Protein AF-A0A953Y4F2-F1 (afdb_monomer)

Mean predicted aligned error: 9.85 Å

Foldseek 3Di:
DPDQDDPVRLCCVLVHPDPDDDPLLVNLVVCVVVVNLVSSLSSLVVDDPCVVSSVVSLVSSLVVCLQQLPQVSNVVSCVVPNDDLVSLVSSLVNCVVNVVLVSNLVSCVVNVVPVSVVVSCVVVVVDDPDDDPDPPPPPDDDDDDDDDDDDDD

Sequence (153 aa):
MSKLPDAITRREVVYGRPKRPVDYLALGKAYHEAGRPTDALDAALRIEGDQAGHDALVAAVRDSALERGDFFVLNRIHAKSPLSEAQWQQGFEKAKATGKTRFALRFAKQLGDSAEVERLELELGLRVPEAPAEVGQVASLSVQATKVEAPKA

Structure (mmCIF, N/CA/C/O backbone):
data_AF-A0A953Y4F2-F1
#
_entry.id   AF-A0A953Y4F2-F1
#
loop_
_atom_site.group_PDB
_atom_site.id
_atom_site.type_symbol
_atom_site.label_atom_id
_atom_site.label_alt_id
_atom_site.label_comp_id
_atom_site.label_asym_id
_atom_site.label_entity_id
_atom_site.label_seq_id
_atom_site.pdbx_PDB_ins_code
_atom_site.Cartn_x
_atom_site.Cartn_y
_atom_site.Cartn_z
_atom_site.occupancy
_atom_site.B_iso_or_equiv
_atom_site.auth_seq_id
_atom_site.auth_comp_id
_atom_site.auth_asym_id
_atom_site.auth_atom_id
_atom_site.pdbx_PDB_model_num
ATOM 1 N N . MET A 1 1 ? -3.283 -10.558 -24.635 1.00 44.47 1 MET A N 1
ATOM 2 C CA . MET A 1 1 ? -2.948 -10.432 -23.202 1.00 44.47 1 MET A CA 1
ATOM 3 C C . MET A 1 1 ? -1.566 -11.027 -22.994 1.00 44.47 1 MET A C 1
ATOM 5 O O . MET A 1 1 ? -1.395 -12.206 -23.289 1.00 44.47 1 MET A O 1
ATOM 9 N N . SER A 1 2 ? -0.566 -10.235 -22.595 1.00 54.94 2 SER A N 1
ATOM 10 C CA . SER A 1 2 ? 0.731 -10.805 -22.216 1.00 54.94 2 SER A CA 1
ATOM 11 C C . SER A 1 2 ? 0.549 -11.576 -20.907 1.00 54.94 2 SER A C 1
ATOM 13 O O . SER A 1 2 ? -0.103 -11.112 -19.973 1.00 54.94 2 SER A O 1
ATOM 15 N N . LYS A 1 3 ? 1.042 -12.814 -20.866 1.00 79.81 3 LYS A N 1
ATOM 16 C CA . LYS A 1 3 ? 0.944 -13.658 -19.676 1.00 79.81 3 LYS A CA 1
ATOM 17 C C . LYS A 1 3 ? 1.881 -13.075 -18.619 1.00 79.81 3 LYS A C 1
ATOM 19 O O . LYS A 1 3 ? 3.090 -13.047 -18.840 1.00 79.81 3 LYS A O 1
ATOM 24 N N . LEU A 1 4 ? 1.330 -12.589 -17.506 1.00 87.38 4 LEU A N 1
ATOM 25 C CA . LEU A 1 4 ? 2.147 -12.140 -16.379 1.00 87.38 4 LEU A CA 1
ATOM 26 C C . LEU A 1 4 ? 3.072 -13.272 -15.908 1.00 87.38 4 LEU A C 1
ATOM 28 O O . LEU A 1 4 ? 2.658 -14.437 -15.948 1.00 87.38 4 LEU A O 1
ATOM 32 N N . PRO A 1 5 ? 4.287 -12.953 -15.426 1.00 87.00 5 PRO 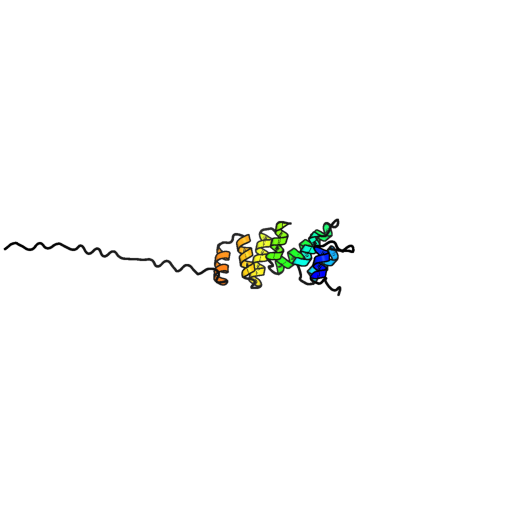A N 1
ATOM 33 C CA . PRO A 1 5 ? 5.167 -13.952 -14.839 1.00 87.00 5 PRO A CA 1
ATOM 34 C C . PRO A 1 5 ? 4.473 -14.728 -13.711 1.00 87.00 5 PRO A C 1
ATOM 36 O O . PRO A 1 5 ? 3.793 -14.148 -12.853 1.00 87.00 5 PRO A O 1
ATOM 39 N N . ASP A 1 6 ? 4.666 -16.048 -13.706 1.00 87.19 6 ASP A N 1
ATOM 40 C CA . ASP A 1 6 ? 4.296 -16.893 -12.571 1.00 87.19 6 ASP A CA 1
ATOM 41 C C . ASP A 1 6 ? 5.211 -16.629 -11.363 1.00 87.19 6 ASP A C 1
ATOM 43 O O . ASP A 1 6 ? 6.139 -15.821 -11.419 1.00 87.19 6 ASP A O 1
ATOM 47 N N . ALA A 1 7 ? 4.946 -17.284 -10.231 1.00 85.12 7 ALA A N 1
ATOM 48 C CA . ALA A 1 7 ? 5.675 -17.015 -8.992 1.00 85.12 7 ALA A CA 1
ATOM 49 C C . ALA A 1 7 ? 7.192 -17.269 -9.106 1.00 85.12 7 ALA A C 1
ATOM 51 O O . ALA A 1 7 ? 7.977 -16.515 -8.525 1.00 85.12 7 ALA A O 1
ATOM 52 N N . ILE A 1 8 ? 7.600 -18.299 -9.857 1.00 85.44 8 ILE A N 1
ATOM 53 C CA . ILE A 1 8 ? 9.010 -18.671 -10.040 1.00 85.44 8 ILE A CA 1
ATOM 54 C C . ILE A 1 8 ? 9.687 -17.660 -10.964 1.00 85.44 8 ILE A C 1
ATOM 56 O O . ILE A 1 8 ? 10.705 -17.071 -10.600 1.00 85.44 8 ILE A O 1
ATOM 60 N N . THR A 1 9 ? 9.068 -17.386 -12.110 1.00 85.75 9 THR A N 1
ATOM 61 C CA . THR A 1 9 ? 9.558 -16.423 -13.100 1.00 85.75 9 THR A CA 1
ATOM 62 C C . THR A 1 9 ? 9.637 -15.020 -12.503 1.00 85.75 9 THR A C 1
ATOM 64 O O . THR A 1 9 ? 10.639 -14.331 -12.669 1.00 85.75 9 THR A O 1
ATOM 67 N N . ARG A 1 10 ? 8.626 -14.600 -11.730 1.00 88.00 10 ARG A N 1
ATOM 68 C CA . ARG A 1 10 ? 8.643 -13.324 -11.001 1.00 88.00 10 ARG A CA 1
ATOM 69 C C . ARG A 1 10 ? 9.827 -13.256 -10.048 1.00 88.00 10 ARG A C 1
ATOM 71 O O . ARG A 1 10 ? 10.483 -12.223 -9.989 1.00 88.00 10 ARG A O 1
ATOM 78 N N . ARG A 1 11 ? 10.108 -14.330 -9.302 1.00 87.00 11 ARG A N 1
ATOM 79 C CA . ARG A 1 11 ? 11.239 -14.351 -8.369 1.00 87.00 11 ARG A CA 1
ATOM 80 C C . ARG A 1 11 ? 12.567 -14.157 -9.096 1.00 87.00 11 ARG A C 1
ATOM 82 O O . ARG A 1 11 ? 13.381 -13.368 -8.630 1.00 87.00 11 ARG A O 1
ATOM 89 N N . GLU A 1 12 ? 12.768 -14.841 -10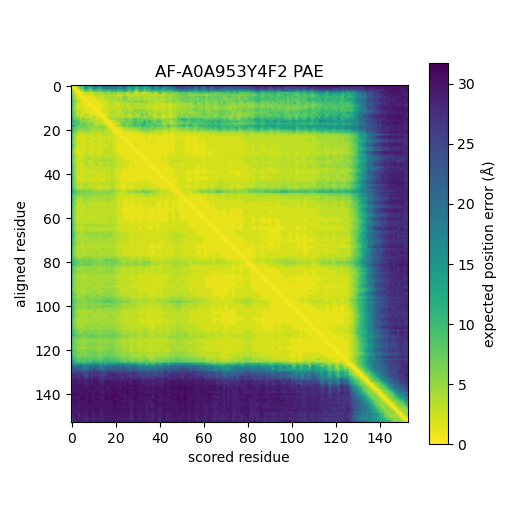.220 1.00 88.81 12 GLU A N 1
ATOM 90 C CA . GLU A 1 12 ? 13.980 -14.704 -11.038 1.00 88.81 12 GLU A CA 1
ATOM 91 C C . GLU A 1 12 ? 14.118 -13.293 -11.625 1.00 88.81 12 GLU A C 1
ATOM 93 O O . GLU A 1 12 ? 15.195 -12.705 -11.568 1.00 88.81 12 GLU A O 1
ATOM 98 N N . VAL A 1 13 ? 13.020 -12.737 -12.138 1.00 87.31 13 VAL A N 1
ATOM 99 C CA . VAL A 1 13 ? 12.999 -11.429 -12.800 1.00 87.31 13 VAL A CA 1
ATOM 100 C C . VAL A 1 13 ? 13.159 -10.279 -11.810 1.00 87.31 13 VAL A C 1
ATOM 102 O O . VAL A 1 13 ? 14.015 -9.422 -11.994 1.00 87.31 13 VAL A O 1
ATOM 105 N N . VAL A 1 14 ? 12.348 -10.251 -10.755 1.00 84.88 14 VAL A N 1
ATOM 106 C CA . VAL A 1 14 ? 12.274 -9.109 -9.838 1.00 84.88 14 VAL A CA 1
ATOM 107 C C . VAL A 1 14 ? 13.361 -9.187 -8.773 1.00 84.88 14 VAL A C 1
ATOM 109 O O . VAL A 1 14 ? 13.995 -8.180 -8.487 1.00 84.88 14 VAL A O 1
ATOM 112 N N . TYR A 1 15 ? 13.645 -10.362 -8.211 1.00 84.81 15 TYR A N 1
ATOM 113 C CA . TYR A 1 15 ? 14.604 -10.493 -7.102 1.00 84.81 15 TYR A CA 1
ATOM 114 C C . TYR A 1 15 ? 15.903 -11.210 -7.489 1.00 84.81 15 TYR A C 1
ATOM 116 O O . TYR A 1 15 ? 16.839 -11.253 -6.692 1.00 84.81 15 TYR A O 1
ATOM 124 N N . GLY A 1 16 ? 15.971 -11.795 -8.685 1.00 85.00 16 GLY A N 1
ATOM 125 C CA . GLY A 1 16 ? 17.144 -12.503 -9.183 1.00 85.00 16 GLY A CA 1
ATOM 126 C C . GLY A 1 16 ? 18.014 -11.660 -10.115 1.00 85.00 16 GLY A C 1
ATOM 127 O O . GLY A 1 16 ? 17.976 -10.427 -10.124 1.00 85.00 16 GLY A O 1
ATOM 128 N N . ARG A 1 17 ? 18.829 -12.366 -10.904 1.00 82.06 17 ARG A N 1
ATOM 129 C CA . ARG A 1 17 ? 19.604 -11.814 -12.019 1.00 82.06 17 ARG A CA 1
ATOM 130 C C . ARG A 1 17 ? 18.975 -12.324 -13.314 1.00 82.06 17 ARG A C 1
ATOM 132 O O . ARG A 1 17 ? 19.303 -13.440 -13.724 1.00 82.06 17 ARG A O 1
ATOM 139 N N . PRO A 1 18 ? 18.041 -11.577 -13.922 1.00 83.56 18 PRO A N 1
ATOM 140 C CA . PRO A 1 18 ? 17.366 -12.048 -15.118 1.00 83.56 18 PRO A CA 1
ATOM 141 C C . PRO A 1 18 ? 18.378 -12.261 -16.246 1.00 83.56 18 PRO A C 1
ATOM 143 O O . PRO A 1 18 ? 19.274 -11.450 -16.469 1.00 83.56 18 PRO A O 1
ATOM 146 N N . LYS A 1 19 ? 18.220 -13.362 -16.986 1.00 80.88 19 LYS A N 1
ATOM 147 C CA . LYS A 1 19 ? 19.102 -13.712 -18.116 1.00 80.88 19 LYS A CA 1
ATOM 148 C C . LYS A 1 19 ? 18.945 -12.786 -19.327 1.00 80.88 19 LYS A C 1
ATOM 150 O O . LYS A 1 19 ? 19.736 -12.864 -20.261 1.00 80.88 19 LYS A O 1
ATOM 155 N N . ARG A 1 20 ? 17.894 -11.965 -19.349 1.00 83.81 20 ARG A N 1
ATOM 156 C CA . ARG A 1 20 ? 17.575 -11.008 -20.413 1.00 83.81 20 ARG A CA 1
ATOM 157 C C . ARG A 1 20 ? 17.226 -9.657 -19.789 1.00 83.81 20 ARG A C 1
ATOM 159 O O . ARG A 1 20 ? 16.708 -9.658 -18.672 1.00 83.81 20 ARG A O 1
ATOM 166 N N . PRO A 1 21 ? 17.457 -8.537 -20.493 1.00 86.12 21 PRO A N 1
ATOM 167 C CA . PRO A 1 21 ? 16.944 -7.239 -20.073 1.00 86.12 21 PRO A CA 1
ATOM 168 C C . PRO A 1 21 ? 15.431 -7.300 -19.856 1.00 86.12 21 PRO A C 1
ATOM 170 O O . PRO A 1 21 ? 14.713 -7.939 -20.629 1.00 86.12 21 PRO A O 1
ATOM 173 N N . VAL A 1 22 ? 14.962 -6.654 -18.792 1.00 90.81 22 VAL A N 1
ATOM 174 C CA . VAL A 1 22 ? 13.548 -6.622 -18.414 1.00 90.81 22 VAL A CA 1
ATOM 175 C C . VAL A 1 22 ? 13.084 -5.178 -18.454 1.00 90.81 22 VAL A C 1
ATOM 177 O O . VAL A 1 22 ? 13.685 -4.316 -17.819 1.00 90.81 22 VAL A O 1
ATOM 180 N N . ASP A 1 23 ? 11.996 -4.928 -19.175 1.00 93.44 23 ASP A N 1
ATOM 181 C CA . ASP A 1 23 ? 11.280 -3.659 -19.099 1.00 93.44 23 ASP A CA 1
ATOM 182 C C . ASP A 1 23 ? 10.417 -3.651 -17.829 1.00 93.44 23 ASP A C 1
ATOM 184 O O . ASP A 1 23 ? 9.281 -4.138 -17.804 1.00 93.44 23 ASP A O 1
ATOM 188 N N . TYR A 1 24 ? 10.999 -3.158 -16.735 1.00 95.50 24 TYR A N 1
ATOM 189 C CA . TYR A 1 24 ? 10.333 -3.109 -15.436 1.00 95.50 24 TYR A CA 1
A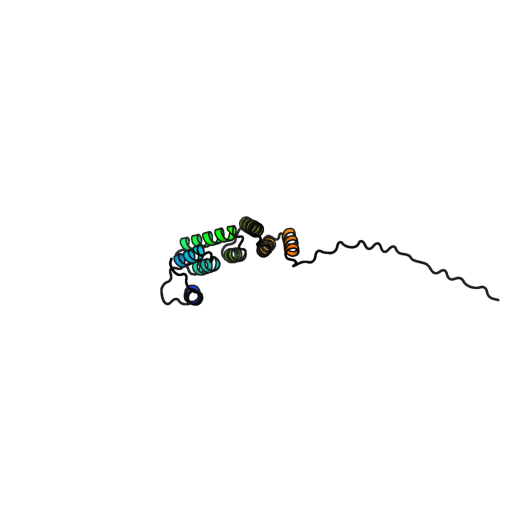TOM 190 C C . TYR A 1 24 ? 9.161 -2.124 -15.402 1.00 95.50 24 TYR A C 1
ATOM 192 O O . TYR A 1 24 ? 8.219 -2.347 -14.639 1.00 95.50 24 TYR A O 1
ATOM 200 N N . LEU A 1 25 ? 9.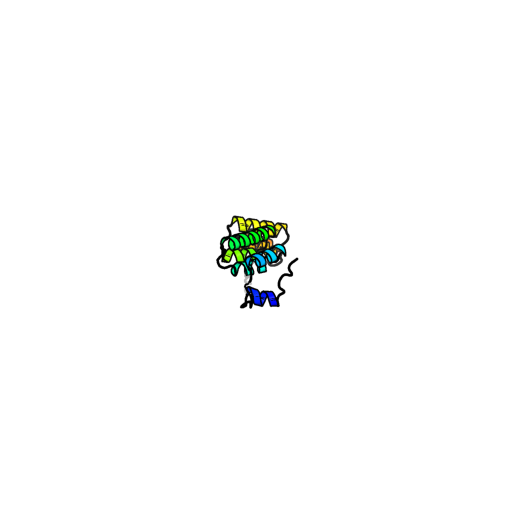164 -1.089 -16.249 1.00 96.06 25 LEU A N 1
ATOM 201 C CA . LEU A 1 25 ? 8.044 -0.157 -16.348 1.00 96.06 25 LEU A CA 1
ATOM 202 C C . LEU A 1 25 ? 6.830 -0.843 -16.980 1.00 96.06 25 LEU A C 1
ATOM 204 O O . LEU A 1 25 ? 5.737 -0.806 -16.410 1.00 96.06 25 LEU A O 1
ATOM 208 N N . ALA A 1 26 ? 7.013 -1.510 -18.122 1.00 95.25 26 ALA A N 1
ATOM 209 C CA . ALA A 1 26 ? 5.942 -2.268 -18.765 1.00 95.25 26 ALA A CA 1
ATOM 210 C C . ALA A 1 26 ? 5.440 -3.410 -17.867 1.00 95.25 26 ALA A C 1
ATOM 212 O O . ALA A 1 26 ? 4.232 -3.622 -17.743 1.00 95.25 26 ALA A O 1
ATOM 213 N N . LEU A 1 27 ? 6.354 -4.110 -17.186 1.00 95.31 27 LEU A N 1
ATOM 214 C CA . LEU A 1 27 ? 6.001 -5.169 -16.244 1.00 95.31 27 LEU A CA 1
ATOM 215 C C . LEU A 1 27 ? 5.192 -4.636 -15.052 1.00 95.31 27 LEU A C 1
ATOM 217 O O . LEU A 1 27 ? 4.186 -5.235 -14.672 1.00 95.31 27 LEU A O 1
ATOM 221 N N . GLY A 1 28 ? 5.608 -3.507 -14.477 1.00 96.19 28 GLY A N 1
ATOM 222 C CA . GLY A 1 28 ? 4.911 -2.862 -13.370 1.00 96.19 28 GLY A CA 1
ATOM 223 C C . GLY A 1 28 ? 3.502 -2.406 -13.746 1.00 96.19 28 GLY A C 1
ATOM 224 O O . GLY A 1 28 ? 2.556 -2.685 -13.008 1.00 96.19 28 GLY A O 1
ATOM 225 N N . LYS A 1 29 ? 3.335 -1.801 -14.931 1.00 97.00 29 LYS A N 1
ATOM 226 C CA . LYS A 1 29 ? 2.015 -1.446 -15.482 1.00 97.00 29 LYS A CA 1
ATOM 227 C C . LYS A 1 29 ? 1.124 -2.676 -15.650 1.00 97.00 29 LYS A C 1
ATOM 229 O O . LYS A 1 29 ? -0.009 -2.670 -15.181 1.00 97.00 29 LYS A O 1
ATOM 234 N N . ALA A 1 30 ? 1.658 -3.764 -16.205 1.00 96.06 30 ALA A N 1
ATOM 235 C CA . ALA A 1 30 ? 0.903 -5.004 -16.373 1.00 96.06 30 ALA A CA 1
ATOM 236 C C . ALA A 1 30 ? 0.465 -5.617 -15.025 1.00 96.06 30 ALA A C 1
ATOM 238 O O . ALA A 1 30 ? -0.657 -6.109 -14.899 1.00 96.06 30 ALA A O 1
ATOM 239 N N . TYR A 1 31 ? 1.315 -5.575 -13.990 1.00 96.50 31 TYR A N 1
ATOM 240 C CA . TYR A 1 31 ? 0.912 -5.997 -12.642 1.00 96.50 31 TYR A CA 1
ATOM 241 C C . TYR A 1 31 ? -0.165 -5.091 -12.045 1.00 96.50 31 TYR A C 1
ATOM 243 O O . TYR A 1 31 ? -1.093 -5.588 -11.403 1.00 96.50 31 TYR A O 1
ATOM 251 N N . HIS A 1 32 ? -0.056 -3.781 -12.258 1.00 96.50 32 HIS A N 1
ATOM 252 C CA . HIS A 1 32 ? -1.036 -2.816 -11.781 1.00 96.50 32 HIS A CA 1
ATOM 253 C C . HIS A 1 32 ? -2.414 -3.047 -12.422 1.00 96.50 32 HIS A C 1
ATOM 255 O O . HIS A 1 32 ? -3.400 -3.196 -11.700 1.00 96.50 32 HIS A O 1
ATOM 261 N N . GLU A 1 33 ? -2.467 -3.189 -13.749 1.00 95.69 33 GLU A N 1
ATOM 262 C CA . GLU A 1 33 ? -3.686 -3.495 -14.512 1.00 95.69 33 GLU A CA 1
ATOM 263 C C . GLU A 1 33 ? -4.337 -4.813 -14.069 1.00 95.69 33 GLU A C 1
ATOM 265 O O . GLU A 1 33 ? -5.558 -4.913 -13.976 1.00 95.69 33 GLU A O 1
ATOM 270 N N . ALA A 1 34 ? -3.530 -5.814 -13.708 1.00 94.75 34 ALA A N 1
ATOM 271 C CA . ALA A 1 34 ? -4.019 -7.082 -13.171 1.00 94.75 34 ALA A CA 1
ATOM 272 C C . ALA A 1 34 ? -4.439 -7.021 -11.689 1.00 94.75 34 ALA A C 1
ATOM 274 O O . ALA A 1 34 ? -4.728 -8.056 -11.087 1.00 94.75 34 ALA A O 1
ATOM 275 N N . GLY A 1 35 ? -4.436 -5.839 -11.066 1.00 94.44 35 GLY A N 1
ATOM 276 C CA . GLY A 1 35 ? -4.825 -5.664 -9.671 1.00 94.44 35 GLY A CA 1
ATOM 277 C C . GLY A 1 35 ? -3.835 -6.261 -8.670 1.00 94.44 35 GLY A C 1
ATOM 278 O O . GLY A 1 35 ? -4.241 -6.591 -7.557 1.00 94.44 35 GLY A O 1
ATOM 279 N N . ARG A 1 36 ? -2.551 -6.377 -9.040 1.00 94.69 36 ARG A N 1
ATOM 280 C CA . ARG A 1 36 ? -1.448 -6.876 -8.200 1.00 94.69 36 ARG A CA 1
ATOM 281 C C . ARG A 1 36 ? -0.519 -5.719 -7.779 1.00 94.69 36 ARG A C 1
ATOM 283 O O . ARG A 1 36 ? 0.633 -5.668 -8.209 1.00 94.69 36 ARG A O 1
ATOM 290 N N . PRO A 1 37 ? -0.982 -4.775 -6.934 1.00 94.62 37 PRO A N 1
ATOM 291 C CA . PRO A 1 37 ? -0.250 -3.542 -6.623 1.00 94.62 37 PRO A CA 1
ATOM 292 C C . PRO A 1 37 ? 1.089 -3.784 -5.915 1.00 94.62 37 PRO A C 1
ATOM 294 O O . PRO A 1 37 ? 2.045 -3.052 -6.142 1.00 94.62 37 PRO A O 1
ATOM 297 N N . THR A 1 38 ? 1.192 -4.832 -5.094 1.00 94.12 38 THR A N 1
ATOM 298 C CA . THR A 1 38 ? 2.458 -5.233 -4.462 1.00 94.12 38 THR A CA 1
ATOM 299 C C . THR A 1 38 ? 3.519 -5.587 -5.504 1.00 94.12 38 THR A C 1
ATOM 301 O O . THR A 1 38 ? 4.640 -5.096 -5.421 1.00 94.12 38 THR A O 1
ATOM 304 N N . ASP A 1 39 ? 3.149 -6.381 -6.510 1.00 95.25 39 ASP A N 1
ATOM 305 C CA . ASP A 1 39 ? 4.069 -6.781 -7.575 1.00 95.25 39 ASP A CA 1
ATOM 306 C C . ASP A 1 39 ? 4.429 -5.601 -8.484 1.00 95.25 39 ASP A C 1
ATOM 308 O O . ASP A 1 39 ? 5.565 -5.495 -8.943 1.00 95.25 39 ASP A O 1
ATOM 312 N N . ALA A 1 40 ? 3.481 -4.685 -8.705 1.00 96.50 40 ALA A N 1
ATOM 313 C CA . ALA A 1 40 ? 3.733 -3.444 -9.428 1.00 96.50 40 ALA A CA 1
ATOM 314 C C . ALA A 1 40 ? 4.771 -2.565 -8.710 1.00 96.50 40 ALA A C 1
ATOM 316 O O . ALA A 1 40 ? 5.689 -2.068 -9.359 1.00 96.50 40 ALA A O 1
ATOM 317 N N . LEU A 1 41 ? 4.678 -2.421 -7.380 1.00 95.50 41 LEU A N 1
ATOM 318 C CA . LEU A 1 41 ? 5.691 -1.706 -6.591 1.00 95.50 41 LEU A CA 1
ATOM 319 C C . LEU A 1 41 ? 7.051 -2.398 -6.641 1.00 95.50 41 LEU A C 1
ATOM 321 O O . LEU A 1 41 ? 8.069 -1.726 -6.772 1.00 95.50 41 LEU A O 1
ATOM 325 N N . ASP A 1 42 ? 7.084 -3.727 -6.554 1.00 94.69 42 ASP A N 1
ATOM 326 C CA . ASP A 1 42 ? 8.346 -4.463 -6.611 1.00 94.69 42 ASP A CA 1
ATOM 327 C C . ASP A 1 42 ? 9.033 -4.316 -7.978 1.00 94.69 42 ASP A C 1
ATOM 329 O O . ASP A 1 42 ? 10.256 -4.211 -8.035 1.00 94.69 42 ASP A O 1
ATOM 333 N N . ALA A 1 43 ? 8.262 -4.245 -9.070 1.00 94.94 43 ALA A N 1
ATOM 334 C CA . ALA A 1 43 ? 8.789 -3.907 -10.389 1.00 94.94 43 ALA A CA 1
ATOM 335 C C . ALA A 1 43 ? 9.261 -2.444 -10.463 1.00 94.94 43 ALA A C 1
ATOM 337 O O . ALA A 1 43 ? 10.345 -2.193 -10.984 1.00 94.94 43 ALA A O 1
ATOM 338 N N . ALA A 1 44 ? 8.505 -1.495 -9.897 1.00 94.94 44 ALA A N 1
ATOM 339 C CA . ALA A 1 44 ? 8.883 -0.081 -9.877 1.00 94.94 44 ALA A CA 1
ATOM 340 C C . ALA A 1 44 ? 10.263 0.134 -9.235 1.00 94.94 44 ALA A C 1
ATOM 342 O O . ALA A 1 44 ? 11.102 0.822 -9.804 1.00 94.94 44 ALA A O 1
ATOM 343 N N . LEU A 1 45 ? 10.553 -0.552 -8.123 1.00 91.62 45 LEU A N 1
ATOM 344 C CA . LEU A 1 45 ? 11.848 -0.488 -7.426 1.00 91.62 45 LEU A CA 1
ATOM 345 C C . LEU A 1 45 ? 13.053 -0.970 -8.257 1.00 91.62 45 LEU A C 1
ATOM 347 O O . LEU A 1 45 ? 14.190 -0.840 -7.809 1.00 91.62 45 LEU A O 1
ATOM 351 N N . ARG A 1 46 ? 12.821 -1.571 -9.428 1.00 93.69 46 ARG A N 1
ATOM 352 C CA . ARG A 1 46 ? 13.861 -2.065 -10.342 1.00 93.69 46 ARG A CA 1
ATOM 353 C C . ARG A 1 46 ? 14.034 -1.187 -11.579 1.00 93.69 46 ARG A C 1
ATOM 355 O O . ARG A 1 46 ? 14.883 -1.492 -12.411 1.00 93.69 46 ARG A O 1
ATOM 362 N N . ILE A 1 47 ? 13.240 -0.127 -11.713 1.00 93.44 47 ILE A N 1
ATOM 363 C CA . ILE A 1 47 ? 13.378 0.846 -12.795 1.00 93.44 47 ILE A CA 1
ATOM 364 C C . ILE A 1 47 ? 14.606 1.714 -12.506 1.00 93.44 47 ILE A C 1
ATOM 366 O O . ILE A 1 47 ? 14.680 2.382 -11.478 1.00 93.44 47 ILE A O 1
ATOM 370 N N . GLU A 1 48 ? 15.559 1.710 -13.432 1.00 90.06 48 GLU A N 1
ATOM 371 C CA . GLU A 1 48 ? 16.776 2.520 -13.379 1.00 90.06 48 GLU A CA 1
ATOM 372 C C . GLU A 1 48 ? 16.799 3.463 -14.591 1.00 90.06 48 GLU A C 1
ATOM 374 O O . GLU A 1 48 ? 16.459 3.062 -15.703 1.00 90.06 48 GLU A O 1
ATOM 379 N N . GLY A 1 49 ? 17.175 4.730 -14.391 1.00 89.62 49 GLY A N 1
ATOM 380 C CA . GLY A 1 49 ? 17.329 5.716 -15.472 1.00 89.62 49 GLY A CA 1
ATOM 381 C C . GLY A 1 49 ? 16.038 6.355 -16.009 1.00 89.62 49 GLY A C 1
ATOM 382 O O . GLY A 1 49 ? 16.123 7.410 -16.630 1.00 89.62 49 GLY A O 1
ATOM 383 N N . ASP A 1 50 ? 14.858 5.791 -15.730 1.00 94.06 50 ASP A N 1
ATOM 384 C CA . ASP A 1 50 ? 13.549 6.379 -16.067 1.00 94.06 50 ASP A CA 1
ATOM 385 C C . ASP A 1 50 ? 12.779 6.810 -14.806 1.00 94.06 50 ASP A C 1
ATOM 387 O O . ASP A 1 50 ? 11.846 6.148 -14.344 1.00 94.06 50 ASP A O 1
ATOM 391 N N . GLN A 1 51 ? 13.194 7.941 -14.229 1.00 94.56 51 GLN A N 1
ATOM 392 C CA . GLN A 1 51 ? 12.583 8.473 -13.007 1.00 94.56 51 GLN A CA 1
ATOM 393 C C . GLN A 1 51 ? 11.116 8.878 -13.220 1.00 94.56 51 GLN A C 1
ATOM 395 O O . GLN A 1 51 ? 10.277 8.644 -12.354 1.00 94.56 51 GLN A O 1
ATOM 400 N N . ALA A 1 52 ? 10.785 9.443 -14.385 1.00 96.44 52 ALA A N 1
ATOM 401 C CA . ALA A 1 52 ? 9.424 9.874 -14.688 1.00 96.44 52 ALA A CA 1
ATOM 402 C C . ALA A 1 52 ? 8.464 8.676 -14.787 1.00 96.44 52 ALA A C 1
ATOM 404 O O . AL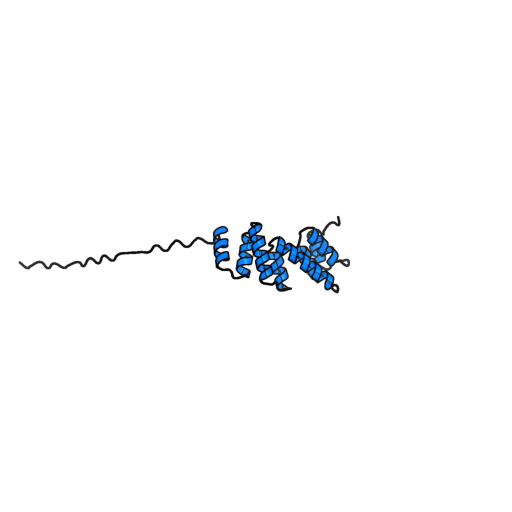A A 1 52 ? 7.360 8.717 -14.240 1.00 96.44 52 ALA A O 1
ATOM 405 N N . GLY A 1 53 ? 8.892 7.590 -15.441 1.00 96.25 53 GLY A N 1
ATOM 406 C CA . GLY A 1 53 ? 8.144 6.338 -15.506 1.00 96.25 53 GLY A CA 1
ATOM 407 C C . GLY A 1 53 ? 7.974 5.681 -14.136 1.00 96.25 53 GLY A C 1
ATOM 408 O O . GLY A 1 53 ? 6.869 5.241 -13.805 1.00 96.25 53 GLY A O 1
ATOM 409 N N . HIS A 1 54 ? 9.035 5.663 -13.323 1.00 96.44 54 HIS A N 1
ATOM 410 C CA . HIS A 1 54 ? 8.979 5.211 -11.931 1.00 96.44 54 HIS A CA 1
ATOM 411 C C . HIS A 1 54 ? 7.919 5.982 -11.129 1.00 96.44 54 HIS A C 1
ATOM 413 O O . HIS A 1 54 ? 7.014 5.372 -10.553 1.00 96.44 54 HIS A O 1
ATOM 419 N N . ASP A 1 55 ? 7.991 7.313 -11.129 1.00 95.88 55 ASP A N 1
ATOM 420 C CA . ASP A 1 55 ? 7.118 8.161 -10.315 1.00 95.88 55 ASP A CA 1
ATOM 421 C C . ASP A 1 55 ? 5.656 8.053 -10.754 1.00 95.88 55 ASP A C 1
ATOM 423 O O . ASP A 1 55 ? 4.761 7.941 -9.912 1.00 95.88 55 ASP A O 1
ATOM 427 N N . ALA A 1 56 ? 5.406 7.995 -12.066 1.00 96.94 56 ALA A N 1
ATOM 428 C CA . ALA A 1 56 ? 4.068 7.796 -12.613 1.00 96.94 56 ALA A CA 1
ATOM 429 C C . ALA A 1 56 ? 3.466 6.442 -12.198 1.00 96.94 56 ALA A C 1
ATOM 431 O O . ALA A 1 56 ? 2.291 6.372 -11.834 1.00 96.94 56 ALA A O 1
ATOM 432 N N . LEU A 1 57 ? 4.260 5.365 -12.215 1.00 97.38 57 LEU A N 1
ATOM 433 C CA . LEU A 1 57 ? 3.800 4.043 -11.789 1.00 97.38 57 LEU A CA 1
ATOM 434 C C . LEU A 1 57 ? 3.508 4.005 -10.283 1.00 97.38 57 LEU A C 1
ATOM 436 O O . LEU A 1 57 ? 2.463 3.496 -9.878 1.00 97.38 57 LEU A O 1
ATOM 440 N N . VAL A 1 58 ? 4.394 4.559 -9.449 1.00 97.50 58 VAL A N 1
ATOM 441 C CA . VAL A 1 58 ? 4.178 4.626 -7.993 1.00 97.50 58 VAL A CA 1
ATOM 442 C C . VAL A 1 58 ? 2.939 5.463 -7.665 1.00 97.50 58 VAL A C 1
ATOM 444 O O . VAL A 1 58 ? 2.142 5.049 -6.821 1.00 97.50 58 VAL A O 1
ATOM 447 N N . ALA A 1 59 ? 2.731 6.588 -8.355 1.00 97.12 59 ALA A N 1
ATOM 448 C CA . ALA A 1 59 ? 1.533 7.410 -8.206 1.00 97.12 59 ALA A CA 1
ATOM 449 C C . ALA A 1 59 ? 0.258 6.633 -8.573 1.00 97.12 59 ALA A C 1
ATOM 451 O O . ALA A 1 59 ? -0.668 6.586 -7.768 1.00 97.12 59 ALA A O 1
ATOM 452 N N . ALA A 1 60 ? 0.238 5.935 -9.713 1.00 97.75 60 ALA A N 1
ATOM 453 C CA . ALA A 1 60 ? -0.909 5.119 -10.115 1.00 97.75 60 ALA A CA 1
ATOM 454 C C . ALA A 1 60 ? -1.225 4.009 -9.093 1.00 97.75 60 ALA A C 1
ATOM 456 O O . ALA A 1 60 ? -2.382 3.788 -8.725 1.00 97.75 60 ALA A O 1
ATOM 457 N N . VAL A 1 61 ? -0.195 3.329 -8.573 1.00 97.94 61 VAL A N 1
ATOM 458 C CA . VAL A 1 61 ? -0.378 2.305 -7.534 1.00 97.94 61 VAL A CA 1
ATOM 459 C C . VAL A 1 61 ? -0.899 2.914 -6.231 1.00 97.94 61 VAL A C 1
ATOM 461 O O . VAL A 1 61 ? -1.800 2.333 -5.621 1.00 97.94 61 VAL A O 1
ATOM 464 N N . ARG A 1 62 ? -0.379 4.076 -5.814 1.00 98.12 62 ARG A N 1
ATOM 465 C CA . ARG A 1 62 ? -0.869 4.811 -4.640 1.00 98.12 62 ARG A CA 1
ATOM 466 C C . ARG A 1 62 ? -2.344 5.153 -4.790 1.00 98.12 62 ARG A C 1
ATOM 468 O O . ARG A 1 62 ? -3.114 4.868 -3.880 1.00 98.12 62 ARG A O 1
ATOM 475 N N . ASP A 1 63 ? -2.733 5.737 -5.916 1.00 97.62 63 ASP A N 1
ATOM 476 C CA . ASP A 1 63 ? -4.094 6.227 -6.122 1.00 97.62 63 ASP A CA 1
ATOM 477 C C . ASP A 1 63 ? -5.094 5.056 -6.100 1.00 97.62 63 ASP A C 1
ATOM 479 O O . ASP A 1 63 ? -6.086 5.098 -5.371 1.00 97.62 63 ASP A O 1
ATOM 483 N N . SER A 1 64 ? -4.757 3.929 -6.737 1.00 97.00 64 SER A N 1
ATOM 484 C CA . SER A 1 64 ? -5.564 2.703 -6.643 1.00 97.00 64 SER A CA 1
ATOM 485 C C . SER A 1 64 ? -5.618 2.120 -5.223 1.00 97.00 64 SER A C 1
ATOM 487 O O . SER A 1 64 ? -6.655 1.616 -4.782 1.00 97.00 64 SER A O 1
ATOM 489 N N . ALA A 1 65 ? -4.515 2.182 -4.473 1.00 97.25 65 ALA A N 1
ATOM 490 C CA . ALA A 1 65 ? -4.478 1.722 -3.088 1.00 97.25 65 ALA A CA 1
ATOM 491 C C . ALA A 1 65 ? -5.319 2.615 -2.160 1.00 97.25 65 ALA A C 1
ATOM 493 O O . ALA A 1 65 ? -6.011 2.090 -1.286 1.00 97.25 65 ALA A O 1
ATOM 494 N N . LEU A 1 66 ? -5.329 3.934 -2.389 1.00 97.81 66 LEU A N 1
ATOM 495 C CA . LEU A 1 66 ? -6.207 4.881 -1.700 1.00 97.81 66 LEU A CA 1
ATOM 496 C C . LEU A 1 66 ? -7.676 4.561 -1.978 1.00 97.81 66 LEU A C 1
ATOM 498 O O . LEU A 1 66 ? -8.449 4.411 -1.036 1.00 97.81 66 LEU A O 1
ATOM 502 N N . GLU A 1 67 ? -8.061 4.375 -3.242 1.00 96.62 67 GLU A N 1
ATOM 503 C CA . GLU A 1 67 ? -9.437 4.031 -3.630 1.00 96.62 67 GLU A CA 1
ATOM 504 C C . GLU A 1 67 ? -9.940 2.736 -2.986 1.00 96.62 67 GLU A C 1
ATOM 506 O O . GLU A 1 67 ? -11.119 2.619 -2.646 1.00 96.62 67 GLU A O 1
ATOM 511 N N . ARG A 1 68 ? -9.042 1.766 -2.794 1.00 95.69 68 ARG A N 1
ATOM 512 C CA . ARG A 1 68 ? -9.351 0.459 -2.202 1.00 95.69 68 ARG A CA 1
ATOM 513 C C . ARG A 1 68 ? -9.227 0.434 -0.680 1.00 95.69 68 ARG A C 1
ATOM 515 O O . ARG A 1 68 ? -9.581 -0.591 -0.093 1.00 95.69 68 ARG A O 1
ATOM 522 N N . GLY A 1 69 ? -8.683 1.474 -0.048 1.00 97.12 69 GLY A N 1
ATOM 523 C CA . GLY A 1 69 ? -8.305 1.442 1.366 1.00 97.12 69 GLY A CA 1
ATOM 524 C C . GLY A 1 69 ? -7.274 0.348 1.678 1.00 97.12 69 GLY A C 1
ATOM 525 O O . GLY A 1 69 ? -7.404 -0.356 2.677 1.00 97.12 69 GLY A O 1
ATOM 526 N N . ASP A 1 70 ? -6.292 0.128 0.797 1.00 97.31 70 ASP A N 1
ATOM 527 C CA . ASP A 1 70 ? -5.239 -0.881 0.979 1.00 97.31 70 ASP A CA 1
ATOM 528 C C . ASP A 1 70 ? -4.096 -0.331 1.843 1.00 97.31 70 ASP A C 1
ATOM 530 O O . ASP A 1 70 ? -3.129 0.260 1.354 1.00 97.31 70 ASP A O 1
ATOM 534 N N . PHE A 1 71 ? -4.217 -0.541 3.155 1.00 97.81 71 PHE A N 1
ATOM 535 C CA . PHE A 1 71 ? -3.232 -0.076 4.130 1.00 97.81 71 PHE A CA 1
ATOM 536 C C . PHE A 1 71 ? -1.819 -0.594 3.839 1.00 97.81 71 PHE A C 1
ATOM 538 O O . PHE A 1 71 ? -0.848 0.150 3.964 1.00 97.81 71 PHE A O 1
ATOM 545 N N . PHE A 1 72 ? -1.675 -1.868 3.463 1.00 96.50 72 PHE A N 1
ATOM 546 C CA . PHE A 1 72 ? -0.354 -2.479 3.326 1.00 96.50 72 PHE A CA 1
ATOM 547 C C . PHE A 1 72 ? 0.429 -1.881 2.164 1.00 96.50 72 PHE A C 1
ATOM 549 O O . PHE A 1 72 ? 1.614 -1.578 2.317 1.00 96.50 72 PHE A O 1
ATOM 556 N N . VAL A 1 73 ? -0.226 -1.687 1.019 1.00 97.00 73 VAL A N 1
ATOM 557 C CA . VAL A 1 73 ? 0.396 -1.051 -0.146 1.00 97.00 73 VAL A CA 1
ATOM 558 C C . VAL A 1 73 ? 0.773 0.394 0.177 1.00 97.00 73 VAL A C 1
ATOM 560 O O . VAL A 1 73 ? 1.916 0.785 -0.056 1.00 97.00 73 VAL A O 1
ATOM 563 N N . LEU A 1 74 ? -0.134 1.162 0.788 1.00 97.88 74 LEU A N 1
ATOM 564 C CA . LEU A 1 74 ? 0.132 2.556 1.157 1.00 97.88 74 LEU 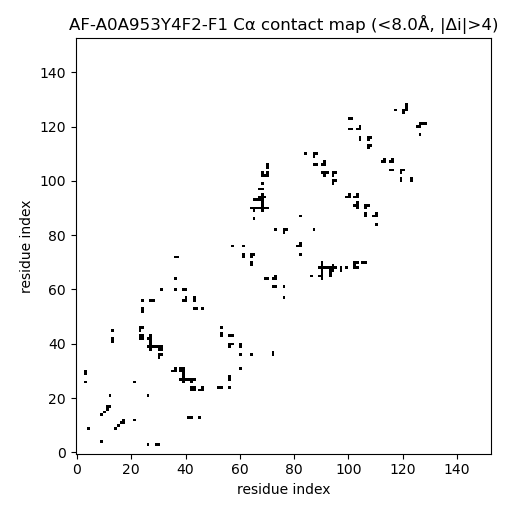A CA 1
ATOM 565 C C . LEU A 1 74 ? 1.266 2.689 2.173 1.00 97.88 74 LEU A C 1
ATOM 567 O O . LEU A 1 74 ? 2.133 3.539 2.004 1.00 97.88 74 LEU A O 1
ATOM 571 N N . ASN A 1 75 ? 1.332 1.808 3.170 1.00 97.25 75 ASN A N 1
ATOM 572 C CA . ASN A 1 75 ? 2.419 1.797 4.145 1.00 97.25 75 ASN A CA 1
ATOM 573 C C . ASN A 1 75 ? 3.782 1.489 3.502 1.00 97.25 75 ASN A C 1
ATOM 575 O O . ASN A 1 75 ? 4.796 2.083 3.868 1.00 97.25 75 ASN A O 1
ATOM 579 N N . ARG A 1 76 ? 3.821 0.602 2.498 1.00 96.12 76 ARG A N 1
ATOM 580 C CA . ARG A 1 76 ? 5.050 0.343 1.730 1.00 96.12 76 ARG A CA 1
ATOM 581 C C . ARG A 1 76 ? 5.485 1.552 0.903 1.00 96.12 76 ARG A C 1
ATOM 583 O O . ARG A 1 76 ? 6.683 1.812 0.827 1.00 96.12 76 ARG A O 1
ATOM 590 N N . ILE A 1 77 ? 4.536 2.276 0.308 1.00 96.56 77 ILE A N 1
ATOM 591 C CA . ILE A 1 77 ? 4.817 3.521 -0.421 1.00 96.56 77 ILE A CA 1
ATOM 592 C C . ILE A 1 77 ? 5.323 4.588 0.551 1.00 96.56 77 ILE A C 1
ATOM 594 O O . ILE A 1 77 ? 6.377 5.165 0.300 1.00 96.56 77 ILE A O 1
ATOM 598 N N . HIS A 1 78 ? 4.649 4.772 1.691 1.00 96.31 78 HIS A N 1
ATOM 599 C CA . HIS A 1 78 ? 5.013 5.739 2.729 1.00 96.31 78 HIS A CA 1
ATOM 600 C C . HIS A 1 78 ? 6.470 5.594 3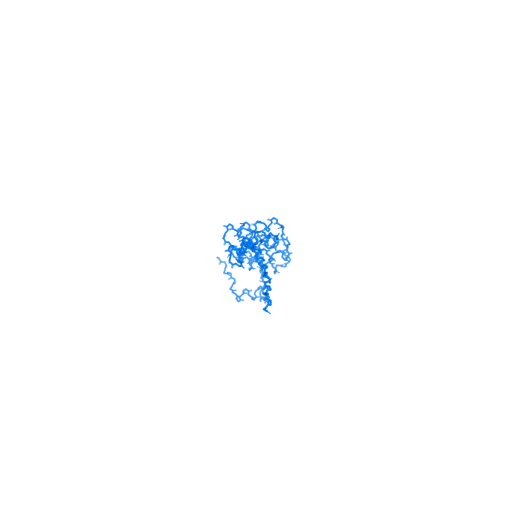.191 1.00 96.31 78 HIS A C 1
ATOM 602 O O . HIS A 1 78 ? 7.171 6.588 3.349 1.00 96.31 78 HIS A O 1
ATOM 608 N N . ALA A 1 79 ? 6.956 4.356 3.338 1.00 94.00 79 ALA A N 1
ATOM 609 C CA . ALA A 1 79 ? 8.337 4.072 3.732 1.00 94.00 79 ALA A CA 1
ATOM 610 C C . ALA A 1 79 ? 9.404 4.586 2.739 1.00 94.00 79 ALA A C 1
ATOM 612 O O . ALA A 1 79 ? 10.589 4.607 3.073 1.00 94.00 79 ALA A O 1
ATOM 613 N N . LYS A 1 80 ? 9.012 4.947 1.511 1.00 90.81 80 LYS A N 1
ATOM 614 C CA . LYS A 1 80 ? 9.891 5.496 0.465 1.00 90.81 80 LYS A CA 1
ATOM 615 C C . LYS A 1 80 ? 9.535 6.933 0.094 1.00 90.81 80 LYS A C 1
ATOM 617 O O . LYS A 1 80 ? 10.427 7.729 -0.169 1.00 90.81 80 LYS A O 1
ATOM 622 N N . SER A 1 81 ? 8.247 7.251 0.081 1.00 89.12 81 SER A N 1
ATOM 623 C CA . SER A 1 81 ? 7.695 8.566 -0.217 1.00 89.12 81 SER A CA 1
ATOM 624 C C . SER A 1 81 ? 6.582 8.854 0.792 1.00 89.12 81 SER A C 1
ATOM 626 O O . SER A 1 81 ? 5.511 8.246 0.691 1.00 89.12 81 SER A O 1
ATOM 628 N N . PRO A 1 82 ? 6.831 9.722 1.789 1.00 93.62 82 PRO A N 1
ATOM 629 C CA . PRO A 1 82 ? 5.866 10.003 2.839 1.00 93.62 82 PRO A CA 1
ATOM 630 C C . PRO A 1 82 ? 4.516 10.456 2.282 1.00 93.62 82 PRO A C 1
ATOM 632 O O . PRO A 1 82 ? 4.418 11.397 1.497 1.00 93.62 82 PRO A O 1
ATOM 635 N N . LEU A 1 83 ? 3.470 9.771 2.727 1.00 96.12 83 LEU A N 1
ATOM 636 C CA . LEU A 1 83 ? 2.079 10.149 2.495 1.00 96.12 83 LEU A CA 1
ATOM 637 C C . LEU A 1 83 ? 1.648 11.235 3.481 1.00 96.12 83 LEU A C 1
ATOM 639 O O . LEU A 1 83 ? 2.054 11.212 4.646 1.00 96.12 83 LEU A O 1
ATOM 643 N N . SER A 1 84 ? 0.796 12.147 3.017 1.00 97.31 84 SER A N 1
ATOM 644 C CA . SER A 1 84 ? 0.186 13.172 3.860 1.00 97.31 84 SER A CA 1
ATOM 645 C C . SER A 1 84 ? -0.884 12.585 4.781 1.00 97.31 84 SER A C 1
ATOM 647 O O . SER A 1 84 ? -1.459 11.527 4.518 1.00 97.31 84 SER A O 1
ATOM 649 N N . GLU A 1 85 ? -1.203 13.310 5.849 1.00 96.88 85 GLU A N 1
ATOM 650 C CA . GLU A 1 85 ? -2.312 12.968 6.744 1.00 96.88 85 GLU A CA 1
ATOM 651 C C . GLU A 1 85 ? -3.647 12.855 5.989 1.00 96.88 85 GLU A C 1
ATOM 653 O O . GLU A 1 85 ? -4.385 11.893 6.177 1.00 96.88 85 GLU A O 1
ATOM 658 N N . ALA A 1 86 ? -3.910 13.760 5.040 1.00 97.94 86 ALA A N 1
ATOM 659 C CA . ALA A 1 86 ? -5.111 13.712 4.204 1.00 97.94 86 ALA A CA 1
ATOM 660 C C . ALA A 1 86 ? -5.214 12.413 3.381 1.00 97.94 86 ALA A C 1
ATOM 662 O O . ALA A 1 86 ? -6.300 11.854 3.229 1.00 97.94 86 ALA A O 1
ATOM 663 N N . GLN A 1 87 ? -4.087 11.896 2.879 1.00 98.06 87 GLN A N 1
ATOM 664 C CA . GLN A 1 87 ? -4.052 10.610 2.177 1.00 98.06 87 GLN A CA 1
ATOM 665 C C . GLN A 1 87 ? -4.316 9.441 3.132 1.00 98.06 87 GLN A C 1
ATOM 667 O O . GLN A 1 87 ? -5.025 8.499 2.773 1.00 98.06 87 GLN A O 1
ATOM 672 N N . TRP A 1 88 ? -3.799 9.504 4.360 1.00 98.31 88 TRP A N 1
ATOM 673 C CA . TRP A 1 88 ? -4.105 8.509 5.385 1.00 98.31 88 TRP A CA 1
ATOM 674 C C . TRP A 1 88 ? -5.586 8.508 5.767 1.00 98.31 88 TRP A C 1
ATOM 676 O O . TRP A 1 88 ? -6.192 7.435 5.809 1.00 98.31 88 TRP A O 1
ATOM 686 N N . GLN A 1 89 ? -6.186 9.687 5.939 1.00 98.25 89 GLN A N 1
ATOM 687 C CA . GLN A 1 89 ? -7.619 9.824 6.195 1.00 98.25 89 GLN A CA 1
ATOM 688 C C . GLN A 1 89 ? -8.449 9.276 5.030 1.00 98.25 89 GLN A C 1
ATOM 690 O O . GLN A 1 89 ? -9.393 8.518 5.239 1.00 98.25 89 GLN A O 1
ATOM 695 N N . GLN A 1 90 ? -8.079 9.584 3.785 1.00 98.25 90 GLN A N 1
ATOM 696 C CA . GLN A 1 90 ? -8.761 9.032 2.616 1.00 98.25 90 GLN A CA 1
ATOM 697 C C . GLN A 1 90 ? -8.726 7.495 2.615 1.00 98.25 90 GLN A C 1
ATOM 699 O O . GLN A 1 90 ? -9.755 6.856 2.387 1.00 98.25 90 GLN A O 1
ATOM 704 N N . GLY A 1 91 ? -7.561 6.895 2.883 1.00 98.06 91 GLY A N 1
ATOM 705 C CA . GLY A 1 91 ? -7.415 5.442 2.975 1.00 98.06 91 GLY A CA 1
ATOM 706 C C . GLY A 1 91 ? -8.267 4.831 4.092 1.00 98.06 91 GLY A C 1
ATOM 707 O O . GLY A 1 91 ? -8.903 3.796 3.876 1.00 98.06 91 GLY A O 1
ATOM 708 N N . PHE A 1 92 ? -8.340 5.499 5.247 1.00 98.44 92 PHE A N 1
ATOM 709 C CA . PHE A 1 92 ? -9.202 5.118 6.365 1.00 98.44 92 PHE A CA 1
ATOM 710 C C . PHE A 1 92 ? -10.682 5.080 5.972 1.00 98.44 92 PHE A C 1
ATOM 712 O O . PHE A 1 92 ? -11.329 4.040 6.121 1.00 98.44 92 PHE A O 1
ATOM 719 N N . GLU A 1 93 ? -11.200 6.172 5.402 1.00 98.31 93 GLU A N 1
ATOM 720 C CA . GLU A 1 93 ? -12.605 6.263 4.990 1.00 98.31 93 GLU A CA 1
ATOM 721 C C . GLU A 1 93 ? -12.953 5.207 3.937 1.00 98.31 93 GLU A C 1
ATOM 723 O O . GLU A 1 93 ? -14.000 4.560 4.004 1.00 98.31 93 GLU A O 1
ATOM 728 N N . LYS A 1 94 ? -12.045 4.955 2.987 1.00 98.31 94 LYS A N 1
ATOM 729 C CA . LYS A 1 94 ? -12.236 3.907 1.976 1.00 98.31 94 LYS A CA 1
ATOM 730 C C . LYS A 1 94 ? -12.199 2.503 2.576 1.00 98.31 94 LYS A C 1
ATOM 732 O O . LYS A 1 94 ? -13.004 1.656 2.182 1.00 98.31 94 LYS A O 1
ATOM 737 N N . ALA A 1 95 ? -11.327 2.240 3.548 1.00 98.06 95 ALA A N 1
ATOM 738 C CA . ALA A 1 95 ? -11.300 0.960 4.252 1.00 98.06 95 ALA A CA 1
ATOM 739 C C . ALA A 1 95 ? -12.595 0.720 5.048 1.00 98.06 95 ALA A C 1
ATOM 741 O O . ALA A 1 95 ? -13.137 -0.385 4.990 1.00 98.06 95 ALA A O 1
ATOM 742 N N . LYS A 1 96 ? -13.133 1.751 5.718 1.00 97.56 96 LYS A N 1
ATOM 743 C CA . LYS A 1 96 ? -14.439 1.691 6.401 1.00 97.56 96 LYS A CA 1
ATOM 744 C C . LYS A 1 96 ? -15.574 1.426 5.415 1.00 97.56 96 LYS A C 1
ATOM 746 O O . LYS A 1 96 ? -16.310 0.458 5.582 1.00 97.56 96 LYS A O 1
ATOM 751 N N . ALA A 1 97 ? -15.665 2.219 4.348 1.00 97.31 97 ALA A N 1
ATOM 752 C CA . ALA A 1 97 ? -16.724 2.102 3.344 1.00 97.31 97 ALA A CA 1
ATOM 753 C C . ALA A 1 97 ? -16.751 0.735 2.635 1.00 97.31 97 ALA A C 1
ATOM 755 O O . ALA A 1 97 ? -17.800 0.298 2.172 1.00 97.31 97 ALA A O 1
ATOM 756 N N . THR A 1 98 ? -15.608 0.050 2.554 1.00 95.25 98 THR A N 1
ATOM 757 C CA . THR A 1 98 ? -15.484 -1.272 1.918 1.00 95.25 98 THR A CA 1
ATOM 758 C C . THR A 1 98 ? -15.533 -2.444 2.904 1.00 95.25 98 THR A C 1
ATOM 760 O O . THR A 1 98 ? -15.283 -3.581 2.507 1.00 95.25 98 THR A O 1
ATOM 763 N N . GLY A 1 99 ? -15.837 -2.197 4.185 1.00 95.56 99 GLY A N 1
ATOM 764 C CA . GLY A 1 99 ? -15.941 -3.243 5.210 1.00 95.56 99 GLY A CA 1
ATOM 765 C C . GLY A 1 99 ? -14.603 -3.886 5.593 1.00 95.56 99 GLY A C 1
ATOM 766 O O . GLY A 1 99 ? -14.565 -4.978 6.159 1.00 95.56 99 GLY A O 1
ATOM 767 N N . LYS A 1 100 ? -13.472 -3.238 5.292 1.00 96.75 100 LYS A N 1
ATOM 768 C CA . LYS A 1 100 ? -12.128 -3.725 5.631 1.00 96.75 100 LYS A CA 1
ATOM 769 C C . LYS A 1 100 ? -11.737 -3.276 7.039 1.00 96.75 100 LYS A C 1
ATOM 771 O O . LYS A 1 100 ? -10.721 -2.605 7.219 1.00 96.75 100 LYS A O 1
ATOM 776 N N . THR A 1 101 ? -12.509 -3.671 8.052 1.00 96.62 101 THR A N 1
ATOM 777 C CA . THR A 1 101 ? -12.369 -3.196 9.445 1.00 96.62 101 THR A CA 1
ATOM 778 C C . THR A 1 101 ? -10.946 -3.364 10.000 1.00 96.62 101 THR A C 1
ATOM 780 O O . THR A 1 101 ? -10.414 -2.461 10.640 1.00 96.62 101 THR A O 1
ATOM 783 N N . ARG A 1 102 ? -10.244 -4.461 9.673 1.00 97.44 102 ARG A N 1
ATOM 784 C CA . ARG A 1 102 ? -8.830 -4.648 10.068 1.00 97.44 102 ARG A CA 1
ATOM 785 C C . ARG A 1 102 ? -7.879 -3.619 9.454 1.00 97.44 102 ARG A C 1
ATOM 787 O O . ARG A 1 102 ? -6.890 -3.265 10.090 1.00 97.44 102 ARG A O 1
ATOM 794 N N . PHE A 1 103 ? -8.134 -3.171 8.227 1.00 98.00 103 PHE A N 1
ATOM 795 C CA . PHE A 1 103 ? -7.330 -2.124 7.592 1.00 98.00 103 PHE A CA 1
ATOM 796 C C . PHE A 1 103 ? -7.694 -0.763 8.162 1.00 98.00 103 PHE A C 1
ATOM 798 O O . PHE A 1 103 ? -6.785 -0.017 8.509 1.00 98.00 103 PHE A O 1
ATOM 805 N N . ALA A 1 104 ? -8.985 -0.485 8.363 1.00 98.25 104 ALA A N 1
ATOM 806 C CA . ALA A 1 104 ? -9.436 0.722 9.051 1.00 98.25 104 ALA A CA 1
ATOM 807 C C . ALA A 1 104 ? -8.757 0.871 10.425 1.00 98.25 104 ALA A C 1
ATOM 809 O O . ALA A 1 104 ? -8.228 1.934 10.726 1.00 98.25 104 ALA A O 1
ATOM 810 N N . LEU A 1 105 ? -8.647 -0.213 11.205 1.00 98.19 105 LEU A N 1
ATOM 811 C CA . LEU A 1 105 ? -7.933 -0.200 12.486 1.00 98.19 105 LEU A CA 1
ATOM 812 C C . LEU A 1 105 ? -6.455 0.191 12.328 1.00 98.19 105 LEU A C 1
ATOM 814 O O . LEU A 1 105 ? -5.915 0.944 13.134 1.00 98.19 105 LEU A O 1
ATOM 818 N N . ARG A 1 106 ? -5.776 -0.320 11.296 1.00 98.19 106 ARG A N 1
ATOM 819 C CA . ARG A 1 106 ? -4.371 0.024 11.029 1.00 98.19 106 ARG A CA 1
ATOM 820 C C . ARG A 1 106 ? -4.211 1.493 10.64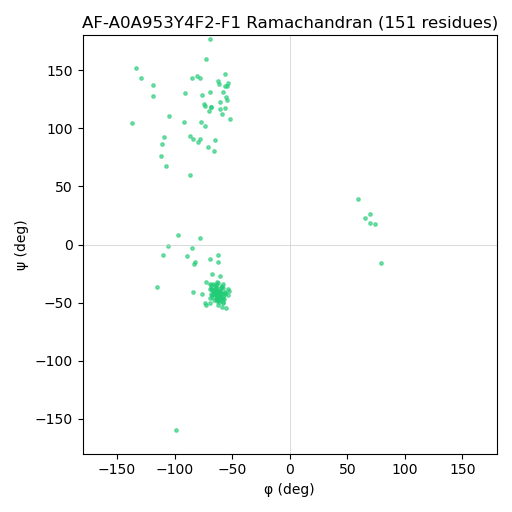0 1.00 98.19 106 ARG A C 1
ATOM 822 O O . ARG A 1 106 ? -3.283 2.129 11.128 1.00 98.19 106 ARG A O 1
ATOM 829 N N . PHE A 1 107 ? -5.123 2.030 9.832 1.00 98.44 107 PHE A N 1
ATOM 830 C CA . PHE A 1 107 ? -5.158 3.458 9.519 1.00 98.44 107 PHE A CA 1
ATOM 831 C C . PHE A 1 107 ? -5.415 4.316 10.763 1.00 98.44 107 PHE A C 1
ATOM 833 O O . PHE A 1 107 ? -4.675 5.265 10.982 1.00 98.44 107 PHE A O 1
ATOM 840 N N . ALA A 1 108 ? -6.385 3.959 11.612 1.00 97.88 108 ALA A N 1
ATOM 841 C CA . ALA A 1 108 ? -6.668 4.695 12.848 1.00 97.88 108 ALA A CA 1
ATOM 842 C C . ALA A 1 108 ? -5.437 4.746 13.772 1.00 97.88 108 ALA A C 1
ATOM 844 O O . ALA A 1 108 ? -5.084 5.805 14.284 1.00 97.88 108 ALA A O 1
ATOM 845 N N . LYS A 1 109 ? -4.701 3.629 13.893 1.00 97.62 109 LYS A N 1
ATOM 846 C CA . LYS A 1 109 ? -3.414 3.591 14.612 1.00 97.62 109 LYS A CA 1
ATOM 847 C C . LYS A 1 109 ? -2.358 4.498 13.977 1.00 97.62 109 LYS A C 1
ATOM 849 O O . LYS A 1 109 ? -1.627 5.157 14.705 1.00 97.62 109 LYS A O 1
ATOM 854 N N . GLN A 1 110 ? -2.280 4.536 12.647 1.00 96.88 110 GLN A N 1
ATOM 855 C CA . GLN A 1 110 ? -1.350 5.402 11.912 1.00 96.88 110 GLN A CA 1
ATOM 856 C C . GLN A 1 110 ? -1.677 6.895 12.081 1.00 96.88 110 GLN A C 1
ATOM 858 O O . GLN A 1 110 ? -0.763 7.713 12.107 1.00 96.88 110 GLN A O 1
ATOM 863 N N . LEU A 1 111 ? -2.962 7.237 12.197 1.00 97.06 111 LEU A N 1
ATOM 864 C CA . LEU A 1 111 ? -3.463 8.597 12.416 1.00 97.06 111 LEU A CA 1
ATOM 865 C C . LEU A 1 111 ? -3.418 9.025 13.892 1.00 97.06 111 LEU A C 1
ATOM 867 O O . LEU A 1 111 ? -3.547 10.206 14.190 1.00 97.06 111 LEU A O 1
ATOM 871 N N . GLY A 1 112 ? -3.236 8.080 14.820 1.00 96.94 112 GLY A N 1
ATOM 872 C CA . GLY A 1 112 ? -3.277 8.352 16.258 1.00 96.94 112 GLY A CA 1
ATOM 873 C C . GLY A 1 112 ? -4.688 8.584 16.814 1.00 96.94 112 GLY A C 1
ATOM 874 O O . GLY A 1 112 ? -4.818 9.118 17.913 1.00 96.94 112 GLY A O 1
ATOM 875 N N . ASP A 1 113 ? -5.737 8.175 16.094 1.00 96.94 113 ASP A N 1
ATOM 876 C CA . ASP A 1 113 ? -7.131 8.319 16.529 1.00 96.94 113 ASP A CA 1
ATOM 877 C C . ASP A 1 113 ? -7.495 7.216 17.535 1.00 96.94 113 ASP A C 1
ATOM 879 O O . ASP A 1 113 ? -7.944 6.123 17.178 1.00 96.94 113 ASP A O 1
ATOM 883 N N . SER A 1 114 ? -7.249 7.485 18.819 1.00 96.06 114 SER A N 1
ATOM 884 C CA . SER A 1 114 ? -7.479 6.528 19.904 1.00 96.06 114 SER A CA 1
ATOM 885 C C . SER A 1 114 ? -8.947 6.114 20.045 1.00 96.06 114 SER A C 1
ATOM 887 O O . SER A 1 114 ? -9.213 4.957 20.374 1.00 96.06 114 SER A O 1
ATOM 889 N N . ALA A 1 115 ? -9.887 7.018 19.754 1.00 96.06 115 ALA A N 1
ATOM 890 C CA . ALA A 1 115 ? -11.317 6.743 19.835 1.00 96.06 115 ALA A CA 1
ATOM 891 C C . ALA A 1 115 ? -11.755 5.757 18.741 1.00 96.06 115 ALA A C 1
ATOM 893 O O . ALA A 1 115 ? -12.447 4.775 19.022 1.00 96.06 115 ALA A O 1
ATOM 894 N N . GLU A 1 116 ? -11.309 5.964 17.499 1.00 96.81 116 GLU A N 1
ATOM 895 C CA . GLU A 1 116 ? -11.586 5.022 16.410 1.00 96.81 116 GLU A CA 1
ATOM 896 C C . GLU A 1 116 ? -10.853 3.690 16.591 1.00 96.81 116 GLU A C 1
ATOM 898 O O . GLU A 1 116 ? -11.416 2.639 16.279 1.00 96.81 116 GLU A O 1
ATOM 903 N N . VAL A 1 117 ? -9.634 3.693 17.143 1.00 97.69 117 VAL A N 1
ATOM 904 C CA . VAL A 1 117 ? -8.928 2.452 17.499 1.00 97.69 117 VAL A CA 1
ATOM 905 C C . VAL A 1 117 ? -9.756 1.618 18.472 1.00 97.69 117 VAL A C 1
ATOM 907 O O . VAL A 1 117 ? -9.969 0.435 18.210 1.00 97.69 117 VAL A O 1
ATOM 910 N N . GLU A 1 118 ? -10.258 2.218 19.550 1.00 96.25 118 GLU A N 1
ATOM 911 C CA . GLU A 1 118 ? -11.073 1.509 20.536 1.00 96.25 118 GLU A CA 1
ATOM 912 C C . GLU A 1 118 ? -12.370 0.969 19.923 1.00 96.25 118 GLU A C 1
ATOM 914 O O . GLU A 1 118 ? -12.676 -0.217 20.072 1.00 96.25 118 GLU A O 1
ATOM 919 N N . ARG A 1 119 ? -13.094 1.802 19.164 1.00 96.12 119 ARG A N 1
ATOM 920 C CA . ARG A 1 119 ? -14.330 1.392 18.483 1.00 96.12 119 ARG A CA 1
ATOM 921 C C . ARG A 1 119 ? -14.095 0.195 17.558 1.00 96.12 119 ARG A C 1
ATOM 923 O O . ARG A 1 119 ? -14.863 -0.766 17.583 1.00 96.12 119 ARG A O 1
ATOM 930 N N . LEU A 1 120 ? -13.037 0.242 16.748 1.00 96.75 120 LEU A N 1
ATOM 931 C CA . LEU A 1 120 ? -12.703 -0.809 15.784 1.00 96.75 120 LEU A CA 1
ATOM 932 C C . LEU A 1 120 ? -12.164 -2.077 16.464 1.00 96.75 120 LEU A C 1
ATOM 934 O O . LEU A 1 120 ? -12.401 -3.178 15.968 1.00 96.75 120 LEU A O 1
ATOM 938 N N . GLU A 1 121 ? -11.456 -1.959 17.589 1.00 96.88 121 GLU A N 1
ATOM 939 C CA . GLU A 1 121 ? -11.027 -3.115 18.387 1.00 96.88 121 GLU A CA 1
ATOM 940 C C . GLU A 1 121 ? -12.215 -3.834 19.033 1.00 96.88 121 GLU A C 1
ATOM 942 O O . GLU A 1 121 ? -12.238 -5.065 19.021 1.00 96.88 121 GLU A O 1
ATOM 947 N N . LEU A 1 122 ? -13.222 -3.100 19.519 1.00 95.25 122 LEU A N 1
ATOM 948 C CA . LEU A 1 122 ? -14.483 -3.680 19.996 1.00 95.25 122 LEU A CA 1
ATOM 949 C C . LEU A 1 122 ? -15.253 -4.364 18.856 1.00 95.25 122 LEU A C 1
ATOM 951 O O . LEU A 1 122 ? -15.669 -5.510 19.006 1.00 95.25 122 LEU A O 1
ATOM 955 N N . GLU A 1 123 ? -15.382 -3.706 17.698 1.00 94.94 123 GLU A N 1
ATOM 956 C CA . GLU A 1 123 ? -16.049 -4.261 16.505 1.00 94.94 123 GLU A CA 1
ATOM 957 C C . GLU A 1 123 ? -15.401 -5.579 16.042 1.00 94.94 123 GLU A C 1
ATOM 959 O O . GLU A 1 123 ? -16.086 -6.513 15.629 1.00 94.94 123 GLU A O 1
ATOM 964 N N . LEU A 1 124 ? -14.073 -5.680 16.149 1.00 94.56 124 LEU A N 1
ATOM 965 C CA . LEU A 1 124 ? -13.310 -6.879 15.798 1.00 94.56 124 LEU A CA 1
ATOM 966 C C . LEU A 1 124 ? -13.236 -7.926 16.923 1.00 94.56 124 LEU A C 1
ATOM 968 O O . LEU A 1 124 ? -12.629 -8.979 16.710 1.00 94.56 124 LEU A O 1
ATOM 972 N N . GLY A 1 125 ? -13.788 -7.647 18.109 1.00 94.06 125 GLY A N 1
ATOM 973 C CA . GLY A 1 125 ? -13.671 -8.511 19.288 1.00 94.06 125 GLY A CA 1
ATOM 974 C C . GLY A 1 125 ? -12.238 -8.643 19.821 1.00 94.06 125 GLY A C 1
ATOM 975 O O . GLY A 1 125 ? -11.903 -9.634 20.464 1.00 94.06 125 GLY A O 1
ATOM 976 N N . LEU A 1 126 ? -11.370 -7.672 19.523 1.00 91.31 126 LEU A N 1
ATOM 977 C CA . LEU A 1 126 ? -9.984 -7.613 20.004 1.00 91.31 126 LEU A CA 1
ATOM 978 C C . LEU A 1 126 ? -9.879 -7.011 21.408 1.00 91.31 126 LEU A C 1
ATOM 980 O O . LEU A 1 126 ? -8.857 -7.180 22.070 1.00 91.31 126 LEU A O 1
ATOM 984 N N . ARG A 1 127 ? -10.929 -6.317 21.855 1.00 85.44 127 ARG A N 1
ATOM 985 C CA . ARG A 1 127 ? -11.052 -5.746 23.194 1.00 85.44 127 ARG A CA 1
ATOM 986 C C . ARG A 1 127 ? -12.386 -6.161 23.805 1.00 85.44 127 ARG A C 1
ATOM 988 O O . ARG A 1 127 ? -13.393 -6.240 23.108 1.00 85.44 127 ARG A O 1
ATOM 995 N N . VAL A 1 128 ? -12.381 -6.422 25.109 1.00 74.94 128 VAL A N 1
ATOM 996 C CA . VAL A 1 128 ? -13.605 -6.604 25.897 1.00 74.94 128 VAL A CA 1
ATOM 997 C C . VAL A 1 128 ? -13.999 -5.228 26.442 1.00 74.94 128 VAL A C 1
ATOM 999 O O . VAL A 1 128 ? -13.120 -4.546 26.977 1.00 74.94 128 VAL A O 1
ATOM 1002 N N . PRO A 1 129 ? -15.262 -4.789 26.290 1.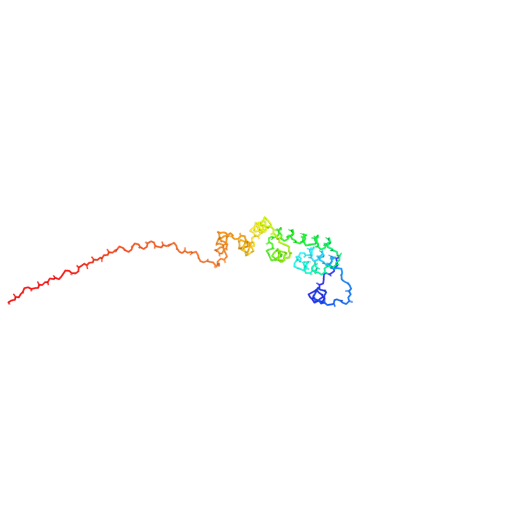00 71.19 129 PRO A N 1
ATOM 1003 C CA . PRO A 1 129 ? -15.710 -3.523 26.857 1.00 71.19 129 PRO A CA 1
ATOM 1004 C C . PRO A 1 129 ? -15.499 -3.545 28.370 1.00 71.19 129 PRO A C 1
ATOM 1006 O O . PRO A 1 129 ? -15.841 -4.523 29.037 1.00 71.19 129 PRO A O 1
ATOM 1009 N N . GLU A 1 130 ? -14.891 -2.485 28.895 1.00 65.56 130 GLU A N 1
ATOM 1010 C CA . GLU A 1 130 ? -14.686 -2.342 30.331 1.00 65.56 130 GLU A CA 1
ATOM 1011 C C . GLU A 1 130 ? -16.063 -2.330 31.002 1.00 65.56 130 GLU A C 1
ATOM 1013 O O . GLU A 1 130 ? -16.943 -1.555 30.617 1.00 65.56 130 GLU A O 1
ATOM 1018 N N . ALA A 1 131 ? -16.290 -3.263 31.932 1.00 61.16 131 ALA A N 1
ATOM 1019 C CA . ALA A 1 131 ? -17.549 -3.319 32.660 1.00 61.16 131 ALA A CA 1
ATOM 1020 C C . ALA A 1 131 ? -17.766 -1.959 33.341 1.00 61.16 131 ALA A C 1
ATOM 1022 O O . ALA A 1 131 ? -16.807 -1.414 33.898 1.00 61.16 131 ALA A O 1
ATOM 1023 N N . PRO A 1 132 ? -18.985 -1.389 33.299 1.00 58.34 132 PRO A N 1
ATOM 1024 C CA . PRO A 1 132 ? -19.252 -0.148 34.008 1.00 58.34 132 PRO A CA 1
ATOM 1025 C C . PRO A 1 132 ? -18.863 -0.364 35.467 1.00 58.34 132 PRO A C 1
ATOM 1027 O O . PRO A 1 132 ? -19.307 -1.336 36.077 1.00 58.34 132 PRO A O 1
ATOM 1030 N N . ALA A 1 133 ? -17.982 0.495 35.984 1.00 53.88 133 ALA A N 1
ATOM 1031 C CA . ALA A 1 133 ? -17.503 0.405 37.352 1.00 53.88 133 ALA A CA 1
ATOM 1032 C C . ALA A 1 133 ? -18.717 0.334 38.281 1.00 53.88 133 ALA A C 1
ATOM 1034 O O . ALA A 1 133 ? -19.445 1.319 38.431 1.00 53.88 133 ALA A O 1
ATOM 1035 N N . GLU A 1 134 ? -18.972 -0.840 38.862 1.00 53.31 134 GLU A N 1
ATOM 1036 C CA . GLU A 1 134 ? -19.969 -0.955 39.910 1.00 53.31 134 GLU A CA 1
ATOM 1037 C C . GLU A 1 134 ? -19.532 -0.007 41.022 1.00 53.31 134 GLU A C 1
ATOM 1039 O O . GLU A 1 134 ? -18.478 -0.173 41.641 1.00 53.31 134 GLU A O 1
ATOM 1044 N N . VAL A 1 135 ? -20.322 1.045 41.224 1.00 50.75 135 VAL A N 1
ATOM 1045 C CA . VAL A 1 135 ? -20.168 1.974 42.336 1.00 50.75 135 VAL A CA 1
ATOM 1046 C C . VAL A 1 135 ? -20.440 1.165 43.599 1.00 50.75 135 VAL A C 1
ATOM 1048 O O . VAL A 1 135 ? -21.580 1.026 44.035 1.00 50.75 135 VAL A O 1
ATOM 1051 N N . GLY A 1 136 ? -19.383 0.577 44.158 1.00 48.22 136 GLY A N 1
ATOM 1052 C CA . GLY A 1 136 ? -19.412 -0.159 45.411 1.00 48.22 136 GLY A CA 1
ATOM 1053 C C . GLY A 1 136 ? -19.720 0.777 46.575 1.00 48.22 136 GLY A C 1
ATOM 1054 O O . GLY A 1 136 ? -18.824 1.184 47.309 1.00 48.22 136 GLY A O 1
ATOM 1055 N N . GLN A 1 137 ? -20.997 1.108 46.772 1.00 48.91 137 GLN A N 1
ATOM 1056 C CA . GLN A 1 137 ? -21.508 1.526 48.071 1.00 48.91 137 GLN A CA 1
ATOM 1057 C C . GLN A 1 137 ? -21.538 0.299 48.988 1.00 48.91 137 GLN A C 1
ATOM 1059 O O . GLN A 1 137 ? -22.566 -0.351 49.152 1.00 48.91 137 GLN A O 1
ATOM 1064 N N . VAL A 1 138 ? -20.408 -0.019 49.617 1.00 48.66 138 VAL A N 1
ATOM 1065 C CA . VAL A 1 138 ? -20.424 -0.804 50.854 1.00 48.66 138 VAL A CA 1
ATOM 1066 C C . VAL A 1 138 ? -20.595 0.169 52.013 1.00 48.66 138 VAL A C 1
ATOM 1068 O O . VAL A 1 138 ? -19.647 0.779 52.500 1.00 48.66 138 VAL A O 1
ATOM 1071 N N . ALA A 1 139 ? -21.852 0.363 52.410 1.00 48.56 139 ALA A N 1
ATOM 1072 C CA . ALA A 1 139 ? -22.202 1.065 53.632 1.00 48.56 139 ALA A CA 1
ATOM 1073 C C . ALA A 1 139 ? -21.595 0.325 54.835 1.00 48.56 139 ALA A C 1
ATOM 1075 O O . ALA A 1 139 ? -21.926 -0.827 55.118 1.00 48.56 139 ALA A O 1
ATOM 1076 N N . SER A 1 140 ? -20.693 1.007 55.534 1.00 51.84 140 SER A N 1
ATOM 1077 C CA . SER A 1 140 ? -20.108 0.588 56.802 1.00 51.84 140 SER A CA 1
ATOM 1078 C C . SER A 1 140 ? -21.195 0.329 57.851 1.00 51.84 140 SER A C 1
ATOM 1080 O O . SER A 1 140 ? -21.879 1.258 58.273 1.00 51.84 140 SER A O 1
ATOM 1082 N N . LEU A 1 141 ? -21.308 -0.907 58.338 1.00 47.97 141 LEU A N 1
ATOM 1083 C CA . LEU A 1 141 ? -22.002 -1.217 59.590 1.00 47.97 141 LEU A CA 1
ATOM 1084 C C . LEU A 1 141 ? -20.971 -1.662 60.630 1.00 47.97 141 LEU A C 1
ATOM 1086 O O . LEU A 1 141 ? -20.685 -2.844 60.803 1.00 47.97 141 LEU A O 1
ATOM 1090 N N . SER A 1 142 ? -20.408 -0.674 61.326 1.00 48.47 142 SER A N 1
ATOM 1091 C CA . SER A 1 142 ? -19.689 -0.876 62.583 1.00 48.47 142 SER A CA 1
ATOM 1092 C C . SER A 1 142 ? -20.702 -1.173 63.688 1.00 48.47 142 SER A C 1
ATOM 1094 O O . SER A 1 142 ? -21.325 -0.254 64.216 1.00 48.47 142 SER A O 1
ATOM 1096 N N . VAL A 1 143 ? -20.858 -2.440 64.069 1.00 49.66 143 VAL A N 1
ATOM 1097 C CA . VAL A 1 143 ? -21.536 -2.804 65.321 1.00 49.66 143 VAL A CA 1
ATOM 1098 C C . VAL A 1 143 ? -20.475 -2.900 66.413 1.00 49.66 143 VAL A C 1
ATOM 1100 O O . VAL A 1 143 ? -19.677 -3.834 66.451 1.00 49.66 143 VAL A O 1
ATOM 1103 N N . GLN A 1 144 ? -20.442 -1.894 67.287 1.00 45.62 144 GLN A N 1
ATOM 1104 C CA . GLN A 1 144 ? -19.663 -1.930 68.521 1.00 45.62 144 GLN A CA 1
ATOM 1105 C C . GLN A 1 144 ? -20.291 -2.960 69.469 1.00 45.62 144 GLN A C 1
ATOM 1107 O O . GLN A 1 144 ? -21.446 -2.821 69.866 1.00 45.62 144 GLN A O 1
ATOM 1112 N N . ALA A 1 145 ? -19.534 -3.996 69.830 1.00 46.12 145 ALA A N 1
ATOM 1113 C CA . ALA A 1 145 ? -19.923 -4.943 70.867 1.00 46.12 145 ALA A CA 1
ATOM 1114 C C . ALA A 1 145 ? -19.699 -4.307 72.249 1.00 46.12 145 ALA A C 1
ATOM 1116 O O . ALA A 1 145 ? -18.565 -4.165 72.712 1.00 46.12 145 ALA A O 1
ATOM 1117 N N . THR A 1 146 ? -20.783 -3.903 72.905 1.00 49.91 146 THR A N 1
ATOM 1118 C CA . THR A 1 146 ? -20.778 -3.406 74.283 1.00 49.91 146 THR A CA 1
ATOM 1119 C C . THR A 1 146 ? -20.565 -4.565 75.257 1.00 49.91 146 THR A C 1
ATOM 1121 O O . THR A 1 146 ? -21.350 -5.509 75.328 1.00 49.91 146 THR A O 1
ATOM 1124 N N . LYS A 1 147 ? -19.476 -4.476 76.020 1.00 51.41 147 LYS A N 1
ATOM 1125 C CA . LYS A 1 147 ? -19.110 -5.349 77.139 1.00 51.41 147 LYS A CA 1
ATOM 1126 C C . LYS A 1 147 ? -20.093 -5.126 78.298 1.00 51.41 147 LYS A C 1
ATOM 1128 O O . LYS A 1 147 ? -20.154 -4.018 78.821 1.00 51.41 147 LYS A O 1
ATOM 1133 N N . VAL A 1 148 ? -20.837 -6.155 78.709 1.00 53.84 148 VAL A N 1
ATOM 1134 C CA . VAL A 1 148 ? -21.633 -6.136 79.950 1.00 53.84 148 VAL A CA 1
ATOM 1135 C C . VAL A 1 148 ? -20.912 -6.983 80.994 1.00 53.84 148 VAL A C 1
ATOM 1137 O O . VAL A 1 148 ? -20.786 -8.198 80.858 1.00 53.84 148 VAL A O 1
ATOM 1140 N N . GLU A 1 149 ? -20.389 -6.303 82.009 1.00 47.38 149 GLU A N 1
ATOM 1141 C CA . GLU A 1 149 ? -19.813 -6.873 83.226 1.00 47.38 149 GLU A CA 1
ATOM 1142 C C . GLU A 1 149 ? -20.947 -7.349 84.149 1.00 47.38 149 GLU A C 1
ATOM 1144 O O . GLU A 1 149 ? -21.883 -6.600 84.427 1.00 47.38 149 GLU A O 1
ATOM 1149 N N . ALA A 1 150 ? -20.879 -8.600 84.607 1.00 58.97 150 ALA A N 1
ATOM 1150 C CA . ALA A 1 150 ? -21.821 -9.167 85.572 1.00 58.97 150 ALA A CA 1
ATOM 1151 C C . ALA A 1 150 ? -21.392 -8.834 87.018 1.00 58.97 150 ALA A C 1
ATOM 1153 O O . ALA A 1 150 ? -20.191 -8.849 87.308 1.00 58.97 150 ALA A O 1
ATOM 1154 N N . PRO A 1 151 ? -22.330 -8.564 87.947 1.00 55.97 151 PRO A N 1
ATOM 1155 C CA . PRO A 1 151 ? -21.992 -8.276 89.334 1.00 55.97 151 PRO A CA 1
ATOM 1156 C C . PRO A 1 151 ? -21.651 -9.552 90.120 1.00 55.97 151 PRO A C 1
ATOM 1158 O O . PRO A 1 151 ? -22.247 -10.610 89.924 1.00 55.97 151 PRO A O 1
ATOM 1161 N N . LYS A 1 152 ? -20.667 -9.413 91.015 1.00 47.72 152 LYS A N 1
ATOM 1162 C CA . LYS A 1 152 ? -20.206 -10.419 91.983 1.00 47.72 152 LYS A CA 1
ATOM 1163 C C . LYS A 1 152 ? -21.318 -10.802 92.969 1.00 47.72 152 LYS A C 1
ATOM 1165 O O . LYS A 1 152 ? -22.047 -9.922 93.426 1.00 47.72 152 LYS A O 1
ATOM 1170 N N . ALA A 1 153 ? -21.379 -12.093 93.295 1.00 59.34 153 ALA A N 1
ATOM 1171 C CA . ALA A 1 153 ? -22.098 -12.642 94.446 1.00 59.34 153 ALA A CA 1
ATOM 1172 C C . ALA A 1 153 ? -21.267 -12.508 95.731 1.00 59.34 153 ALA A C 1
ATOM 1174 O O . ALA A 1 153 ? -20.017 -12.489 95.613 1.00 59.34 153 ALA A O 1
#

Radius of gyration: 29.92 Å; Cα contacts (8 Å, |Δi|>4): 142; chains: 1; bounding box: 42×32×118 Å

Nearest PDB structures (foldseek):
  3asd-assembly1_A  TM=5.048E-01  e=1.893E+00  Paramagnetospirillum magneticum AMB-1
  8xi2-assembly1_J  TM=3.577E-01  e=7.005E-01  Chlamydomonas reinhardtii
  8gft-assembly1_E  TM=3.918E-01  e=2.197E+00  Homo sapiens
  8tie-assembly1_c  TM=4.297E-01  e=3.111E+00  Saccharomyces cerevisiae
  8r08-assembly1_N  TM=2.823E-01  e=3.795E+00  Homo sapiens

Solvent-accessible surface area (backbone atoms only — not comparable to full-atom values): 9109 Å² total; per-residue (Å²): 133,85,80,75,70,53,76,67,55,38,44,37,56,67,76,47,80,51,96,57,94,74,65,28,63,64,50,15,49,53,28,41,76,70,71,36,52,68,58,15,50,56,23,37,78,64,52,73,95,45,63,68,61,35,52,52,50,52,48,53,45,46,54,55,24,34,70,60,15,37,51,69,60,46,54,59,45,32,79,78,50,79,69,53,70,69,55,48,51,47,20,25,55,27,5,51,79,69,69,36,55,75,35,22,33,52,36,25,60,74,72,64,39,63,69,56,30,53,55,43,29,44,74,70,65,76,44,79,82,79,72,78,79,74,80,79,81,75,79,84,79,84,78,81,83,80,84,81,86,80,84,85,131

pLDDT: mean 86.87, std 16.62, range [44.47, 98.44]

Secondary structure (DSSP, 8-state):
------HHHHIIIIIS--SS---HHHHHHHHHHTT-HHHHHHHHTT--S-HHHHHHHHHHHHHHHHHHT-HHHHHHHHTTSPPPHHHHHHHHHHHHHTT-HHHHHHHHHHHT-HHHHHHHHHHTTSSPPPPP----------------PPPP-